Protein AF-U5W9H3-F1 (afdb_monomer_lite)

Secondary structure (DSSP, 8-state):
----HHHHHHHHHS-THHHHHHHHHHHHHHHHHHHHHTTTSSEETTTEE--HHHHHHHHHHHHHHHHHHHH-HHHHHHHHHHHHHHHHHHHHHHHTT-TTT-SSHHHHHHHHHHHHHHHHHHH-

Foldseek 3Di:
DPDDPVVVVVVVVPLCLLVLLQVLLVVLLVQLVQLCVCPPVQDDVVQAGRDNVVSVVSNVLSVQSNVLSVVHRLSSLVSLQVQLVVLCVLLVCVVVVPPPSGPDPSSSVCSNVSSVSSNVSSVD

Radius of gyration: 16.81 Å; chains: 1; bounding box: 54×21×48 Å

Organism: NCBI:txid1246995

Structure (mmCIF, N/CA/C/O backbone):
data_AF-U5W9H3-F1
#
_entry.id   AF-U5W9H3-F1
#
loop_
_atom_site.group_PDB
_atom_site.id
_atom_site.type_symbol
_atom_site.label_atom_id
_atom_site.label_alt_id
_atom_site.label_comp_id
_atom_site.label_asym_id
_atom_site.label_entity_id
_atom_site.label_seq_id
_atom_site.pdbx_PDB_ins_code
_atom_site.Cartn_x
_atom_site.Cartn_y
_atom_site.Cartn_z
_atom_site.occupancy
_atom_site.B_iso_or_equiv
_atom_site.auth_seq_id
_atom_site.auth_comp_id
_atom_site.auth_asym_id
_atom_site.auth_atom_id
_atom_site.pdbx_PDB_model_num
ATOM 1 N N . MET A 1 1 ? -35.531 2.834 29.908 1.00 50.66 1 MET A N 1
ATOM 2 C CA . MET A 1 1 ? -34.754 2.846 28.649 1.00 50.66 1 MET A CA 1
ATOM 3 C C . MET A 1 1 ? -33.467 2.055 28.877 1.00 50.66 1 MET A C 1
ATOM 5 O O . MET A 1 1 ? -32.429 2.624 29.171 1.00 50.66 1 MET A O 1
ATOM 9 N N . VAL A 1 2 ? -33.581 0.723 28.868 1.00 54.56 2 VAL A N 1
ATOM 10 C CA . VAL A 1 2 ? -32.471 -0.226 29.066 1.00 54.56 2 VAL A CA 1
ATOM 11 C C . VAL A 1 2 ? -32.233 -0.893 27.722 1.00 54.56 2 VAL A C 1
ATOM 13 O O . VAL A 1 2 ? -32.663 -2.008 27.453 1.00 54.56 2 VAL A O 1
ATOM 16 N N . THR A 1 3 ? -31.617 -0.143 26.829 1.00 53.78 3 THR A N 1
ATOM 17 C CA . THR A 1 3 ? -31.083 -0.665 25.582 1.00 53.78 3 THR A CA 1
ATOM 18 C C . THR A 1 3 ? -29.604 -0.332 25.585 1.00 53.78 3 THR A C 1
ATOM 20 O O . THR A 1 3 ? -29.220 0.788 25.911 1.00 53.78 3 THR A O 1
ATOM 23 N N . ASP A 1 4 ? -28.798 -1.299 25.153 1.00 56.84 4 ASP A N 1
ATOM 24 C CA . ASP A 1 4 ? -27.590 -1.026 24.368 1.00 56.84 4 ASP A CA 1
ATOM 25 C C . ASP A 1 4 ? -26.198 -1.124 25.024 1.00 56.84 4 ASP A C 1
ATOM 27 O O . ASP A 1 4 ? -25.221 -0.623 24.473 1.00 56.84 4 ASP A O 1
ATOM 31 N N . THR A 1 5 ? -26.022 -1.849 26.133 1.00 55.31 5 THR A N 1
ATOM 32 C CA . THR A 1 5 ? -24.663 -2.248 26.577 1.00 55.31 5 THR A CA 1
ATOM 33 C C . THR A 1 5 ? -24.166 -3.523 25.895 1.00 55.31 5 THR A C 1
ATOM 35 O O . THR A 1 5 ? -23.009 -3.583 25.483 1.00 55.31 5 THR A O 1
ATOM 38 N N . ARG A 1 6 ? -25.029 -4.530 25.685 1.00 54.09 6 ARG A N 1
ATOM 39 C CA . ARG A 1 6 ? -24.631 -5.777 24.995 1.00 54.09 6 ARG A CA 1
ATOM 40 C C . ARG A 1 6 ? -24.308 -5.570 23.512 1.00 54.09 6 ARG A C 1
ATOM 42 O O . ARG A 1 6 ? -23.396 -6.213 23.005 1.00 54.09 6 ARG A O 1
ATOM 49 N N . ARG A 1 7 ? -24.999 -4.655 22.825 1.00 53.25 7 ARG A N 1
ATOM 50 C CA . ARG A 1 7 ? -24.776 -4.384 21.394 1.00 53.25 7 ARG A CA 1
ATOM 51 C C . ARG A 1 7 ? -23.404 -3.757 21.131 1.00 53.25 7 ARG A C 1
ATOM 53 O O . ARG A 1 7 ? -22.699 -4.204 20.234 1.00 53.25 7 ARG A O 1
ATOM 60 N N . ARG A 1 8 ? -22.968 -2.831 21.995 1.00 52.44 8 ARG A N 1
ATOM 61 C CA . ARG A 1 8 ? -21.638 -2.199 21.914 1.00 52.44 8 ARG A CA 1
ATOM 62 C C . ARG A 1 8 ? -20.483 -3.183 22.089 1.00 52.44 8 ARG A C 1
ATOM 64 O O . ARG A 1 8 ? -19.444 -3.012 21.461 1.00 52.44 8 ARG A O 1
ATOM 71 N N . VAL A 1 9 ? -20.641 -4.219 22.915 1.00 54.72 9 VAL A N 1
ATOM 72 C CA . VAL A 1 9 ? -19.603 -5.254 23.094 1.00 54.72 9 VAL A CA 1
ATOM 73 C C . VAL A 1 9 ? -19.491 -6.143 21.849 1.00 54.72 9 VAL A C 1
ATOM 75 O O . VAL A 1 9 ? -18.382 -6.499 21.450 1.00 54.72 9 VAL A O 1
ATOM 78 N N . VAL A 1 10 ? -20.617 -6.441 21.190 1.00 53.69 10 VAL A N 1
ATOM 79 C CA . VAL A 1 10 ? -20.657 -7.22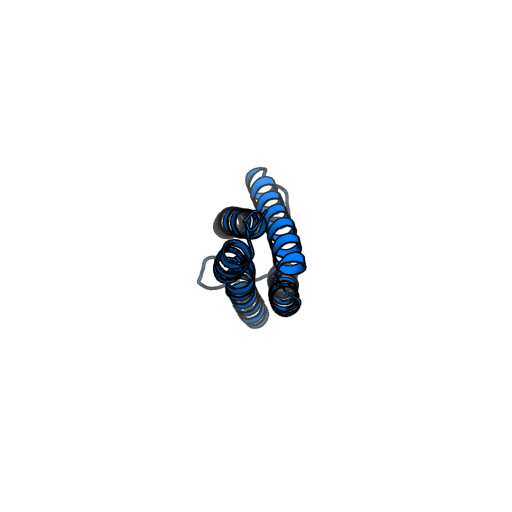3 19.939 1.00 53.69 10 VAL A CA 1
ATOM 80 C C . VAL A 1 10 ? -20.116 -6.422 18.745 1.00 53.69 10 VAL A C 1
ATOM 82 O O . VAL A 1 10 ? -19.421 -6.971 17.895 1.00 53.69 10 VAL A O 1
ATOM 85 N N . GLU A 1 11 ? -20.371 -5.114 18.685 1.00 52.56 11 GLU A N 1
ATOM 86 C CA . GLU A 1 11 ? -19.793 -4.237 17.654 1.00 52.56 11 GLU A CA 1
ATOM 87 C C . GLU A 1 11 ? -18.282 -4.042 17.851 1.00 52.56 11 GLU A C 1
ATOM 89 O O . GLU A 1 11 ? -17.524 -4.090 16.885 1.00 52.56 11 GLU A O 1
ATOM 94 N N . ARG A 1 12 ? -17.812 -3.938 19.102 1.00 52.66 12 ARG A N 1
ATOM 95 C CA . ARG A 1 12 ? -16.378 -3.831 19.424 1.00 52.66 12 ARG A CA 1
ATOM 96 C C . ARG A 1 12 ? -15.587 -5.108 19.122 1.00 52.66 12 ARG A C 1
ATOM 98 O O . ARG A 1 12 ? -14.389 -5.028 18.883 1.00 52.66 12 ARG A O 1
ATOM 105 N N . THR A 1 13 ? -16.238 -6.272 19.118 1.00 51.94 13 THR A N 1
ATOM 106 C CA . THR A 1 13 ? -15.612 -7.562 18.767 1.00 51.94 13 THR A CA 1
ATOM 107 C C . THR A 1 13 ? -15.589 -7.839 17.262 1.00 51.94 13 THR A C 1
ATOM 109 O O . THR A 1 13 ? -14.878 -8.741 16.830 1.00 51.94 13 THR A O 1
ATOM 112 N N . ARG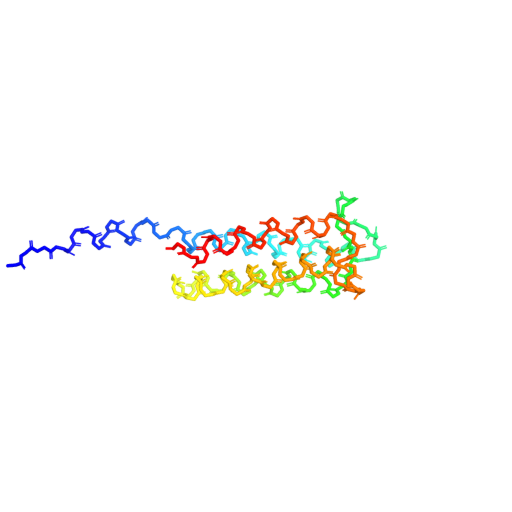 A 1 14 ? -16.312 -7.059 16.446 1.00 56.97 14 ARG A N 1
ATOM 113 C CA . ARG A 1 14 ? -16.357 -7.204 14.979 1.00 56.97 14 ARG A CA 1
ATOM 114 C C . ARG A 1 14 ? -15.569 -6.148 14.208 1.00 56.97 14 ARG A C 1
ATOM 116 O O . ARG A 1 14 ? -15.589 -6.179 12.978 1.00 56.97 14 ARG A O 1
ATOM 123 N N . ASP A 1 15 ? -14.872 -5.243 14.891 1.00 71.81 15 ASP A N 1
ATOM 124 C CA . ASP A 1 15 ? -14.027 -4.249 14.227 1.00 71.81 15 ASP A CA 1
ATOM 125 C C . ASP A 1 15 ? -12.738 -4.906 13.704 1.00 71.81 15 ASP A C 1
ATOM 127 O O . ASP A 1 15 ? -11.683 -4.899 14.338 1.00 71.81 15 ASP A O 1
ATOM 131 N N . LEU A 1 16 ? -12.852 -5.541 12.535 1.00 79.00 16 LEU A N 1
ATOM 132 C CA . LEU A 1 16 ? -11.753 -6.214 11.840 1.00 79.00 16 LEU A CA 1
ATOM 133 C C . LEU A 1 16 ? -10.745 -5.226 11.240 1.00 79.00 16 LEU A C 1
ATOM 135 O O . LEU A 1 16 ? -9.715 -5.654 10.722 1.00 79.00 16 LEU A O 1
ATOM 139 N N . THR A 1 17 ? -11.006 -3.920 11.315 1.00 82.62 17 THR A N 1
ATOM 140 C CA . THR A 1 17 ? -10.191 -2.901 10.654 1.00 82.62 17 THR A CA 1
ATOM 141 C C . THR A 1 17 ? -8.786 -2.815 11.240 1.00 82.62 17 THR A C 1
ATOM 143 O O . THR A 1 17 ? -7.825 -2.698 10.486 1.00 82.62 17 THR A O 1
ATOM 146 N N . GLY A 1 18 ? -8.633 -2.973 12.559 1.00 84.25 18 GLY A N 1
ATOM 147 C CA . GLY A 1 18 ? -7.315 -3.051 13.202 1.00 84.25 18 GLY A CA 1
ATOM 148 C C . GLY A 1 18 ? -6.488 -4.250 12.708 1.00 84.25 18 GLY A C 1
ATOM 149 O O . GLY A 1 18 ? -5.422 -4.044 12.127 1.00 84.25 18 GLY A O 1
ATOM 150 N N . PRO A 1 19 ? -6.978 -5.496 12.868 1.00 88.94 19 PRO A N 1
ATOM 151 C CA . PRO A 1 19 ? -6.287 -6.690 12.376 1.00 88.94 19 PRO A CA 1
ATOM 152 C C . PRO A 1 19 ? -6.011 -6.681 10.866 1.00 88.94 19 PRO A C 1
ATOM 154 O O . PRO A 1 19 ? -4.930 -7.080 10.439 1.00 88.94 19 PRO A O 1
ATOM 157 N N . ALA A 1 20 ? -6.954 -6.202 10.048 1.00 88.56 20 ALA A N 1
ATOM 158 C CA . ALA A 1 20 ? -6.779 -6.121 8.600 1.00 88.56 20 ALA A CA 1
ATOM 159 C C . ALA A 1 20 ? -5.727 -5.073 8.205 1.00 88.56 20 ALA A C 1
ATOM 161 O O . ALA A 1 20 ? -4.860 -5.362 7.381 1.00 88.56 20 ALA A O 1
ATOM 162 N N . ALA A 1 21 ? -5.758 -3.883 8.818 1.00 88.06 21 ALA A N 1
ATOM 163 C CA . ALA A 1 21 ? -4.738 -2.857 8.607 1.00 88.06 21 ALA A CA 1
ATOM 164 C C . ALA A 1 21 ? -3.352 -3.347 9.046 1.00 88.06 21 ALA A C 1
ATOM 166 O O . ALA A 1 21 ? -2.374 -3.096 8.347 1.00 88.06 21 ALA A O 1
ATOM 167 N N . LEU A 1 22 ? -3.272 -4.101 10.148 1.00 91.44 22 LEU A N 1
ATOM 168 C CA . LEU A 1 22 ? -2.029 -4.724 10.597 1.00 91.44 22 LEU A CA 1
ATOM 169 C C . LEU A 1 22 ? -1.504 -5.724 9.562 1.00 91.44 22 LEU A C 1
ATOM 171 O O . LEU A 1 22 ? -0.353 -5.619 9.152 1.00 91.44 22 LEU A O 1
ATOM 175 N N . GLY A 1 23 ? -2.340 -6.664 9.113 1.00 92.44 23 GLY A N 1
ATOM 176 C CA . GLY A 1 23 ? -1.941 -7.686 8.142 1.00 92.44 23 GLY A CA 1
ATOM 177 C C . GLY A 1 23 ? -1.476 -7.090 6.812 1.00 92.44 23 GLY A C 1
ATOM 178 O O . GLY A 1 23 ? -0.409 -7.446 6.312 1.00 92.44 23 GLY A O 1
ATOM 179 N N . LEU A 1 24 ? -2.231 -6.128 6.271 1.00 91.88 24 LEU A N 1
ATOM 180 C CA . LEU A 1 24 ? -1.862 -5.419 5.042 1.00 91.88 24 LEU A CA 1
ATOM 181 C C . LEU A 1 24 ? -0.610 -4.552 5.234 1.00 91.88 24 LEU A C 1
ATOM 183 O O . LEU A 1 24 ? 0.250 -4.512 4.356 1.00 91.88 24 LEU A O 1
ATOM 187 N N . GLY A 1 25 ? -0.475 -3.898 6.390 1.00 92.50 25 GLY A N 1
ATOM 188 C CA . GLY A 1 25 ? 0.706 -3.116 6.742 1.00 92.50 25 GLY A CA 1
ATOM 189 C C . GLY A 1 25 ? 1.968 -3.973 6.808 1.00 92.50 25 GLY A C 1
ATOM 190 O O . GLY A 1 25 ? 2.971 -3.633 6.186 1.00 92.50 25 GLY A O 1
ATOM 191 N N . VAL A 1 26 ? 1.908 -5.122 7.487 1.00 94.81 26 VAL A N 1
ATOM 192 C CA . VAL A 1 26 ? 3.019 -6.085 7.553 1.00 94.81 26 VAL A CA 1
ATOM 193 C C . VAL A 1 26 ? 3.387 -6.590 6.159 1.00 94.81 26 VAL A C 1
ATOM 195 O O . VAL A 1 26 ? 4.570 -6.622 5.826 1.00 94.81 26 VAL A O 1
ATOM 198 N N . ALA A 1 27 ? 2.404 -6.928 5.320 1.00 93.12 27 ALA A N 1
ATOM 199 C CA . ALA A 1 27 ? 2.666 -7.352 3.947 1.00 93.12 27 ALA A CA 1
ATOM 200 C C . ALA A 1 27 ? 3.427 -6.276 3.149 1.00 93.12 27 ALA A C 1
ATOM 202 O O . ALA A 1 27 ? 4.418 -6.594 2.493 1.00 93.12 27 ALA A O 1
ATOM 203 N N . LEU A 1 28 ? 3.029 -5.002 3.258 1.00 92.12 28 LEU A N 1
ATOM 204 C CA . LEU A 1 28 ? 3.735 -3.890 2.610 1.00 92.12 28 LEU A CA 1
ATOM 205 C C . LEU A 1 28 ? 5.147 -3.675 3.157 1.00 92.12 28 LEU A C 1
ATOM 207 O O . LEU A 1 28 ? 6.060 -3.416 2.377 1.00 92.12 28 LEU A O 1
ATOM 211 N N . VAL A 1 29 ? 5.355 -3.824 4.469 1.00 93.88 29 VAL A N 1
ATOM 212 C CA . VAL A 1 29 ? 6.701 -3.774 5.061 1.00 93.88 29 VAL A CA 1
ATOM 213 C C . VAL A 1 29 ? 7.580 -4.880 4.483 1.00 93.88 29 VAL A C 1
ATOM 215 O O . VAL A 1 29 ? 8.704 -4.605 4.071 1.00 93.88 29 VAL A O 1
ATOM 218 N N . ILE A 1 30 ? 7.072 -6.113 4.401 1.00 92.62 30 ILE A N 1
ATOM 219 C CA . ILE A 1 30 ? 7.814 -7.250 3.840 1.00 92.62 30 ILE A CA 1
ATOM 220 C C . ILE A 1 30 ? 8.160 -6.994 2.371 1.00 92.62 30 ILE A C 1
ATOM 222 O O . ILE A 1 30 ? 9.317 -7.156 1.988 1.00 92.62 30 ILE A O 1
ATOM 226 N N . VAL A 1 31 ? 7.192 -6.554 1.560 1.00 89.19 31 VAL A N 1
ATOM 227 C CA . VAL A 1 31 ? 7.415 -6.227 0.142 1.00 89.19 31 VAL A CA 1
ATOM 228 C C . VAL A 1 31 ? 8.429 -5.092 -0.004 1.00 89.19 31 VAL A C 1
ATOM 230 O O . VAL A 1 31 ? 9.359 -5.210 -0.798 1.00 89.19 31 VAL A O 1
ATOM 233 N N . GLY A 1 32 ? 8.307 -4.027 0.792 1.00 88.12 32 GLY A N 1
ATOM 234 C CA . GLY A 1 32 ? 9.236 -2.898 0.787 1.00 88.12 32 GLY A CA 1
ATOM 235 C C . GLY A 1 32 ? 10.660 -3.305 1.168 1.00 88.12 32 GLY A C 1
ATOM 236 O O . GLY A 1 32 ? 11.605 -2.938 0.474 1.00 88.12 32 GLY A O 1
ATOM 237 N N . LEU A 1 33 ? 10.833 -4.115 2.217 1.00 90.88 33 LEU A N 1
ATOM 238 C CA . LEU A 1 33 ? 12.144 -4.633 2.625 1.00 90.88 33 LEU A CA 1
ATOM 239 C C . LEU A 1 33 ? 12.741 -5.567 1.570 1.00 90.88 33 LEU A C 1
ATOM 241 O O . LEU A 1 33 ? 13.890 -5.381 1.172 1.00 90.88 33 LEU A O 1
ATOM 245 N N . ALA A 1 34 ? 11.964 -6.538 1.083 1.00 86.88 34 ALA A N 1
ATOM 246 C CA . ALA A 1 34 ? 12.405 -7.467 0.047 1.00 86.88 34 ALA A CA 1
ATOM 247 C C . ALA A 1 34 ? 12.802 -6.721 -1.233 1.00 86.88 34 ALA A C 1
ATOM 249 O O . ALA A 1 34 ? 13.841 -7.007 -1.825 1.00 86.88 34 ALA A O 1
ATOM 250 N N . GLY A 1 35 ? 12.016 -5.711 -1.612 1.00 83.94 35 GLY A N 1
ATOM 251 C CA . GLY A 1 35 ? 12.333 -4.804 -2.700 1.00 83.94 35 GLY A CA 1
ATOM 252 C C . GLY A 1 35 ? 13.638 -4.048 -2.454 1.00 83.94 35 GLY A C 1
ATOM 253 O O . GLY A 1 35 ? 14.527 -4.080 -3.295 1.00 83.94 35 GLY A O 1
ATOM 254 N N . CYS A 1 36 ? 13.824 -3.420 -1.292 1.00 84.75 36 CYS A N 1
ATOM 255 C CA . CYS A 1 36 ? 15.065 -2.698 -0.984 1.00 84.75 36 CYS A CA 1
ATOM 256 C C . CYS A 1 36 ? 16.310 -3.596 -1.057 1.00 84.75 36 CYS A C 1
ATOM 258 O O . CYS A 1 36 ? 17.334 -3.179 -1.593 1.00 84.75 36 CYS A O 1
ATOM 260 N N . LEU A 1 37 ? 16.210 -4.841 -0.585 1.00 84.38 37 LEU A N 1
ATOM 261 C CA . LEU A 1 37 ? 17.290 -5.831 -0.660 1.00 84.38 37 LEU A CA 1
ATOM 262 C C . LEU A 1 37 ? 17.553 -6.336 -2.088 1.00 84.38 37 LEU A C 1
ATOM 264 O O . LEU A 1 37 ? 18.645 -6.820 -2.380 1.00 84.38 37 LEU A O 1
ATOM 268 N N . ALA A 1 38 ? 16.568 -6.228 -2.979 1.00 82.38 38 ALA A N 1
ATOM 269 C CA . ALA A 1 38 ? 16.663 -6.645 -4.373 1.00 82.38 38 ALA A CA 1
ATOM 270 C C . ALA A 1 38 ? 16.978 -5.486 -5.341 1.00 82.38 38 ALA A C 1
ATOM 272 O O . ALA A 1 38 ? 16.962 -5.694 -6.557 1.00 82.38 38 ALA A O 1
ATOM 273 N N . VAL A 1 39 ? 17.247 -4.268 -4.847 1.00 77.38 39 VAL A N 1
ATOM 274 C CA . VAL A 1 39 ? 17.581 -3.111 -5.699 1.00 77.38 39 VAL A CA 1
ATOM 275 C C . VAL A 1 39 ? 18.772 -3.457 -6.597 1.00 77.38 39 VAL A C 1
ATOM 277 O O . VAL A 1 39 ? 19.774 -4.007 -6.150 1.00 77.38 39 VAL A O 1
ATOM 280 N N . GLY A 1 40 ? 18.639 -3.169 -7.894 1.00 67.75 40 GLY A N 1
ATOM 281 C CA . GLY A 1 40 ? 19.630 -3.534 -8.913 1.00 67.75 40 GLY A CA 1
ATOM 282 C C . GLY A 1 40 ? 19.411 -4.906 -9.564 1.00 67.75 40 GLY A C 1
ATOM 283 O O . GLY A 1 40 ? 20.051 -5.195 -10.569 1.00 67.75 40 GLY A O 1
ATOM 284 N N . ARG A 1 41 ? 18.469 -5.730 -9.074 1.00 74.00 41 ARG A N 1
ATOM 285 C CA . ARG A 1 41 ? 18.077 -7.009 -9.711 1.00 74.00 41 ARG A CA 1
ATOM 286 C C . ARG A 1 41 ? 16.946 -6.884 -10.739 1.00 74.00 41 ARG A C 1
ATOM 288 O O . ARG A 1 41 ? 16.485 -7.883 -11.281 1.00 74.00 41 ARG A O 1
ATOM 295 N N . GLY A 1 42 ? 16.495 -5.662 -11.022 1.00 67.25 42 GLY A N 1
ATOM 296 C CA . GLY A 1 42 ? 15.473 -5.362 -12.028 1.00 67.25 42 GLY A CA 1
ATOM 297 C C . GLY A 1 42 ? 14.037 -5.542 -11.525 1.00 67.25 42 GLY A C 1
ATOM 298 O O . GLY A 1 42 ? 13.298 -4.561 -11.458 1.00 67.25 42 GLY A O 1
ATOM 299 N N . SER A 1 43 ? 13.640 -6.760 -11.137 1.00 73.56 43 SER A N 1
ATOM 300 C CA . SER A 1 43 ? 12.264 -7.069 -10.700 1.00 73.56 43 SER A CA 1
ATOM 301 C C . SER A 1 43 ? 12.202 -7.986 -9.465 1.00 73.56 43 SER A C 1
ATOM 303 O O . SER A 1 43 ? 12.996 -8.913 -9.312 1.00 73.56 43 SER A O 1
ATOM 305 N N . LEU A 1 44 ? 11.248 -7.725 -8.565 1.00 69.19 44 LEU A N 1
ATOM 306 C CA . LEU A 1 44 ? 10.911 -8.559 -7.417 1.00 69.19 44 LEU A CA 1
ATOM 307 C C . LEU A 1 44 ? 9.853 -9.557 -7.890 1.00 69.19 44 LEU A C 1
ATOM 309 O O . LEU A 1 44 ? 8.836 -9.163 -8.465 1.00 69.19 44 LEU A O 1
ATOM 313 N N . LEU A 1 45 ? 10.110 -10.850 -7.679 1.00 67.38 45 LEU A N 1
ATOM 314 C CA . LEU A 1 45 ? 9.263 -11.954 -8.162 1.00 67.38 45 LEU A CA 1
ATOM 315 C C . LEU A 1 45 ? 9.064 -11.982 -9.691 1.00 67.38 45 LEU A C 1
ATOM 317 O O . LEU A 1 45 ? 8.124 -12.607 -10.169 1.00 67.38 45 LEU A O 1
ATOM 321 N N . GLY A 1 46 ? 9.913 -11.298 -10.466 1.00 68.44 46 GLY A N 1
ATOM 322 C CA . GLY A 1 46 ? 9.737 -11.179 -11.918 1.00 68.44 46 GLY A CA 1
ATOM 323 C C . GLY A 1 46 ? 8.614 -10.226 -12.347 1.00 68.44 46 GLY A C 1
ATOM 324 O O . GLY A 1 46 ? 8.344 -10.121 -13.539 1.00 68.44 46 GLY A O 1
ATOM 325 N N . LEU A 1 47 ? 7.947 -9.556 -11.398 1.00 71.81 47 LEU A N 1
ATOM 326 C CA . LEU A 1 47 ? 6.709 -8.809 -11.641 1.00 71.81 47 LEU A CA 1
ATOM 327 C C . LEU A 1 47 ? 6.808 -7.346 -11.209 1.00 71.81 47 LEU A C 1
ATOM 329 O O . LEU A 1 47 ? 6.488 -6.464 -11.994 1.00 71.81 47 LEU A O 1
ATOM 333 N N . LEU A 1 48 ? 7.260 -7.070 -9.986 1.00 74.06 48 LEU A N 1
ATOM 334 C CA . LEU A 1 48 ? 7.264 -5.711 -9.433 1.00 74.06 48 LEU A CA 1
ATOM 335 C C . LEU A 1 48 ? 8.608 -5.045 -9.684 1.00 74.06 48 LEU A C 1
ATOM 337 O O . LEU A 1 48 ? 9.650 -5.643 -9.409 1.00 74.06 48 LEU A O 1
ATOM 341 N N . GLN A 1 49 ? 8.627 -3.819 -10.193 1.00 77.00 49 GLN A N 1
ATOM 342 C CA . GLN A 1 49 ? 9.906 -3.184 -10.486 1.00 77.00 49 GLN A CA 1
ATOM 343 C C . GLN A 1 49 ? 10.582 -2.667 -9.216 1.00 77.00 49 GLN A C 1
ATOM 345 O O . GLN A 1 49 ? 10.001 -1.968 -8.386 1.00 77.00 49 GLN A O 1
ATOM 350 N N . VAL A 1 50 ? 11.867 -2.988 -9.080 1.00 76.12 50 VAL A N 1
ATOM 351 C CA . VAL A 1 50 ? 12.600 -2.775 -7.831 1.00 76.12 50 VAL A CA 1
ATOM 352 C C . VAL A 1 50 ? 13.385 -1.480 -7.888 1.00 76.12 50 VAL A C 1
ATOM 354 O O . VAL A 1 50 ? 14.597 -1.473 -8.106 1.00 76.12 50 VAL A O 1
ATOM 357 N N . THR A 1 51 ? 12.692 -0.362 -7.696 1.00 81.62 51 THR A N 1
ATOM 358 C CA . THR A 1 51 ? 13.355 0.934 -7.522 1.00 81.62 51 THR A CA 1
ATOM 359 C C . THR A 1 51 ? 13.362 1.330 -6.053 1.00 81.62 51 THR A C 1
ATOM 361 O O . THR A 1 51 ? 12.399 1.088 -5.323 1.00 81.62 51 THR A O 1
ATOM 364 N N . LEU A 1 52 ? 14.457 1.947 -5.603 1.00 83.69 52 LEU A N 1
ATOM 365 C CA . LEU A 1 52 ? 14.580 2.393 -4.216 1.00 83.69 52 LEU A CA 1
ATOM 366 C C . LEU A 1 52 ? 13.414 3.312 -3.789 1.00 83.69 52 LEU A C 1
ATOM 368 O O . LEU A 1 52 ? 12.833 3.035 -2.740 1.00 83.69 52 LEU A O 1
ATOM 372 N N . PRO A 1 53 ? 12.992 4.325 -4.580 1.00 84.56 53 PRO A N 1
ATOM 373 C CA . PRO A 1 53 ? 11.862 5.177 -4.202 1.00 84.56 53 PRO A CA 1
ATOM 374 C C . PRO A 1 53 ? 10.549 4.399 -4.045 1.00 84.56 53 PRO A C 1
ATOM 376 O O . PRO A 1 53 ? 9.810 4.615 -3.088 1.00 84.56 53 PRO A O 1
ATOM 379 N N . HIS A 1 54 ? 10.279 3.452 -4.947 1.00 84.38 54 HIS A N 1
ATOM 380 C CA . HIS A 1 54 ? 9.059 2.647 -4.924 1.00 84.38 54 HIS A CA 1
ATOM 381 C C . HIS A 1 54 ? 9.011 1.710 -3.708 1.00 84.38 54 HIS A C 1
ATOM 383 O O . HIS A 1 54 ? 7.996 1.614 -3.020 1.00 84.38 54 HIS A O 1
ATOM 389 N N . ASN A 1 55 ? 10.129 1.063 -3.383 1.00 88.31 55 ASN A N 1
ATOM 390 C CA . ASN A 1 55 ? 10.203 0.168 -2.227 1.00 88.31 55 ASN A CA 1
ATOM 391 C C . ASN A 1 55 ? 10.168 0.926 -0.894 1.00 88.31 55 ASN A C 1
ATOM 393 O O . ASN A 1 55 ? 9.565 0.453 0.070 1.00 88.31 55 ASN A O 1
ATOM 397 N N . MET A 1 56 ? 10.763 2.122 -0.848 1.00 89.19 56 MET A N 1
ATOM 398 C CA . MET A 1 56 ? 10.651 3.032 0.294 1.00 89.19 56 MET A CA 1
ATOM 399 C C . MET A 1 56 ? 9.211 3.487 0.519 1.00 89.19 56 MET A C 1
ATOM 401 O O . MET A 1 56 ? 8.776 3.562 1.666 1.00 89.19 56 MET A O 1
ATOM 405 N N . PHE A 1 57 ? 8.447 3.725 -0.550 1.00 91.00 57 PHE A N 1
ATOM 406 C CA . PHE A 1 57 ? 7.027 4.044 -0.438 1.00 91.00 57 PHE A CA 1
ATOM 407 C C . PHE A 1 57 ? 6.237 2.904 0.221 1.00 91.00 57 PHE A C 1
ATOM 409 O O . PHE A 1 57 ? 5.524 3.145 1.197 1.00 91.00 57 PHE A O 1
ATOM 416 N N . HIS A 1 58 ? 6.419 1.656 -0.231 1.00 92.31 58 HIS A N 1
ATOM 417 C CA . HIS A 1 58 ? 5.780 0.491 0.402 1.00 92.31 58 HIS A CA 1
ATOM 418 C C . HIS A 1 58 ? 6.154 0.362 1.878 1.00 92.31 58 HIS A C 1
ATOM 420 O O . HIS A 1 58 ? 5.283 0.140 2.718 1.00 92.31 58 HIS A O 1
ATOM 426 N N . LEU A 1 59 ? 7.429 0.567 2.214 1.00 93.12 59 LEU A N 1
ATOM 427 C CA . LEU A 1 59 ? 7.905 0.501 3.592 1.00 93.12 59 LEU A CA 1
ATOM 428 C C . LEU A 1 59 ? 7.289 1.600 4.472 1.00 93.12 59 LEU A C 1
ATOM 430 O O . LEU A 1 59 ? 6.841 1.328 5.587 1.00 93.12 59 LEU A O 1
ATOM 434 N N . ALA A 1 60 ? 7.223 2.834 3.971 1.00 94.94 60 ALA A N 1
ATOM 435 C CA . ALA A 1 60 ? 6.644 3.963 4.693 1.00 94.94 60 ALA A CA 1
ATOM 436 C C . ALA A 1 60 ? 5.141 3.762 4.938 1.00 94.94 60 ALA A C 1
ATOM 438 O O . ALA A 1 60 ? 4.659 3.927 6.058 1.00 94.94 60 ALA A O 1
ATOM 439 N N . VAL A 1 61 ? 4.393 3.334 3.918 1.00 95.50 61 VAL A N 1
ATOM 440 C CA . VAL A 1 61 ? 2.954 3.080 4.065 1.00 95.50 61 VAL A CA 1
ATOM 441 C C . VAL A 1 61 ? 2.694 1.861 4.953 1.00 95.50 61 VAL A C 1
ATOM 443 O O . VAL A 1 61 ? 1.818 1.900 5.818 1.00 95.50 61 VAL A O 1
ATOM 446 N N . GLY A 1 62 ? 3.483 0.797 4.796 1.00 94.56 62 GLY A N 1
ATOM 447 C CA . GLY A 1 62 ? 3.397 -0.401 5.625 1.00 94.56 62 GLY A CA 1
ATOM 448 C C . GLY A 1 62 ? 3.635 -0.107 7.106 1.00 94.56 62 GLY A C 1
ATOM 449 O O . GLY A 1 62 ? 2.829 -0.492 7.954 1.00 94.56 62 GLY A O 1
ATOM 450 N N . THR A 1 63 ? 4.691 0.643 7.433 1.00 95.62 63 THR A N 1
ATOM 451 C CA . THR A 1 63 ? 4.993 1.035 8.822 1.00 95.62 63 THR A CA 1
ATOM 452 C C . THR A 1 63 ? 3.929 1.965 9.407 1.00 95.62 63 THR A C 1
ATOM 454 O O . THR A 1 63 ? 3.557 1.802 10.573 1.00 95.62 63 THR A O 1
ATOM 457 N N . ALA A 1 64 ? 3.374 2.883 8.608 1.00 95.62 64 ALA A N 1
ATOM 458 C CA . ALA A 1 64 ? 2.261 3.733 9.024 1.00 95.62 64 ALA A CA 1
ATOM 459 C C . ALA A 1 64 ? 1.002 2.913 9.355 1.00 95.62 64 ALA A C 1
ATOM 461 O O . ALA A 1 64 ? 0.364 3.162 10.378 1.00 95.62 64 ALA A O 1
ATOM 462 N N . LEU A 1 65 ? 0.665 1.907 8.541 1.00 94.00 65 LEU A N 1
ATOM 463 C CA . LEU A 1 65 ? -0.472 1.011 8.781 1.00 94.00 65 LEU A CA 1
ATOM 464 C C . LEU A 1 65 ? -0.291 0.159 10.037 1.00 94.00 65 LEU A C 1
ATOM 466 O O . LEU A 1 65 ? -1.210 0.081 10.852 1.00 94.00 65 LEU A O 1
ATOM 470 N N . VAL A 1 66 ? 0.893 -0.428 10.229 1.00 95.19 66 VAL A N 1
ATOM 471 C CA . VAL A 1 66 ? 1.215 -1.201 11.439 1.00 95.19 66 VAL A CA 1
ATOM 472 C C . VAL A 1 66 ? 1.096 -0.322 12.685 1.00 95.19 66 VAL A C 1
ATOM 474 O O . VAL A 1 66 ? 0.419 -0.692 13.643 1.00 95.19 66 VAL A O 1
ATOM 477 N N . SER A 1 67 ? 1.685 0.875 12.654 1.00 94.62 67 SER A N 1
ATOM 478 C CA . SER A 1 67 ? 1.629 1.820 13.775 1.00 94.62 67 SER A CA 1
ATOM 479 C C . SER A 1 67 ? 0.191 2.251 14.072 1.00 94.62 67 SER A C 1
ATOM 481 O O . SER A 1 67 ? -0.240 2.261 15.223 1.00 94.62 67 SER A O 1
ATOM 483 N N . ALA A 1 68 ? -0.589 2.549 13.032 1.00 92.25 68 ALA A N 1
ATOM 484 C CA . ALA A 1 68 ? -1.989 2.926 13.164 1.00 92.25 68 ALA A CA 1
ATOM 485 C C . ALA A 1 68 ? -2.851 1.791 13.738 1.00 92.25 68 ALA A C 1
ATOM 487 O O . ALA A 1 68 ? -3.722 2.054 14.566 1.00 92.25 68 ALA A O 1
ATOM 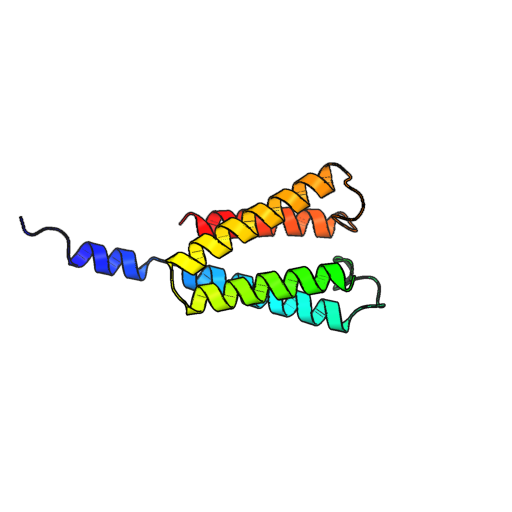488 N N . ALA A 1 69 ? -2.585 0.540 13.351 1.00 91.75 69 ALA A N 1
ATOM 489 C CA . ALA A 1 69 ? -3.258 -0.630 13.905 1.00 91.75 69 ALA A CA 1
ATOM 490 C C . ALA A 1 69 ? -2.974 -0.813 15.405 1.00 91.75 69 ALA A C 1
ATOM 492 O O . ALA A 1 69 ? -3.890 -1.142 16.158 1.00 91.75 69 ALA A O 1
ATOM 493 N N . ILE A 1 70 ? -1.741 -0.541 15.849 1.00 93.50 70 ILE A N 1
ATOM 494 C CA . ILE A 1 70 ? -1.351 -0.590 17.268 1.00 93.50 70 ILE A CA 1
ATOM 495 C C . ILE A 1 70 ? -2.030 0.531 18.072 1.00 93.50 70 ILE A C 1
ATOM 497 O O . ILE A 1 70 ? -2.491 0.300 19.187 1.00 93.50 70 ILE A O 1
ATOM 501 N N . LEU A 1 71 ? -2.137 1.737 17.503 1.00 92.19 71 LEU A N 1
ATOM 502 C CA . LEU A 1 71 ? -2.768 2.897 18.152 1.00 92.19 71 LEU A CA 1
ATOM 503 C C . LEU A 1 71 ? -4.297 2.775 18.280 1.00 92.19 71 LEU A C 1
ATOM 505 O O . LEU A 1 71 ? -4.917 3.509 19.053 1.00 92.19 71 LEU A O 1
ATOM 509 N N . GLY A 1 72 ? -4.915 1.856 17.537 1.00 87.88 72 GLY A N 1
ATOM 510 C CA . GLY A 1 72 ? -6.313 1.476 17.693 1.00 87.88 72 GLY A CA 1
ATOM 511 C C . GLY A 1 72 ? -7.194 1.748 16.468 1.00 87.88 72 GLY A C 1
ATOM 512 O O . GLY A 1 72 ? -6.722 2.147 15.404 1.00 87.88 72 GLY A O 1
ATOM 513 N N . PRO A 1 73 ? -8.519 1.545 16.590 1.00 88.19 73 PRO A N 1
ATOM 514 C CA . PRO A 1 73 ? -9.376 1.403 15.413 1.00 88.19 73 PRO A CA 1
ATOM 515 C C . PRO A 1 73 ? -9.555 2.67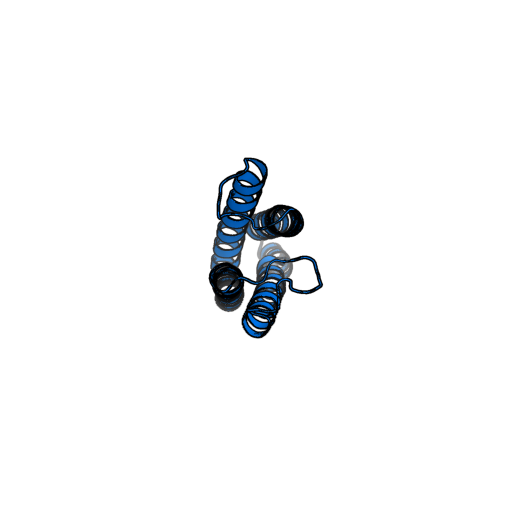6 14.582 1.00 88.19 73 PRO A C 1
ATOM 517 O O . PRO A 1 73 ? -9.595 2.618 13.357 1.00 88.19 73 PRO A O 1
ATOM 520 N N . ARG A 1 74 ? -9.647 3.844 15.232 1.00 90.06 74 ARG A N 1
ATOM 521 C CA . ARG A 1 74 ? -9.779 5.135 14.535 1.00 90.06 74 ARG A CA 1
ATOM 522 C C . ARG A 1 74 ? -8.555 5.459 13.668 1.00 90.06 74 ARG A C 1
ATOM 524 O O . ARG A 1 74 ? -8.753 5.666 12.473 1.00 90.06 74 ARG A O 1
ATOM 531 N N . PRO A 1 75 ? -7.318 5.495 14.207 1.00 90.56 75 PRO A N 1
ATOM 532 C CA . PRO A 1 75 ? -6.143 5.729 13.376 1.00 90.56 75 PRO A CA 1
ATOM 533 C C . PRO A 1 75 ? -5.974 4.637 12.315 1.00 90.56 75 PRO A C 1
ATOM 535 O O . PRO A 1 75 ? -5.678 4.977 11.175 1.00 90.56 75 PRO A O 1
ATOM 538 N N . ALA A 1 76 ? -6.258 3.363 12.620 1.00 91.25 76 ALA A N 1
ATOM 539 C CA . ALA A 1 76 ? -6.226 2.289 11.622 1.00 91.25 76 ALA A CA 1
ATOM 540 C C . ALA A 1 76 ? -7.159 2.560 10.427 1.00 91.25 76 ALA A C 1
ATOM 542 O O . ALA A 1 76 ? -6.731 2.453 9.280 1.00 91.25 76 ALA A O 1
ATOM 543 N N . ARG A 1 77 ? -8.408 2.977 10.684 1.00 92.00 77 ARG A N 1
ATOM 544 C CA . ARG A 1 77 ? -9.391 3.333 9.642 1.00 92.00 77 ARG A CA 1
ATOM 545 C C . ARG A 1 77 ? -8.926 4.498 8.778 1.00 92.00 77 ARG A C 1
ATOM 547 O O . ARG A 1 77 ? -8.997 4.421 7.551 1.00 92.00 77 ARG A O 1
ATOM 554 N N . VAL A 1 78 ? -8.452 5.571 9.415 1.00 94.19 78 VAL A N 1
ATOM 555 C CA . VAL A 1 78 ? -7.983 6.774 8.713 1.00 94.19 78 VAL A CA 1
ATOM 556 C C . VAL A 1 78 ? -6.778 6.434 7.847 1.00 94.19 78 VAL A C 1
ATOM 558 O O . VAL A 1 78 ? -6.808 6.688 6.648 1.00 94.19 78 VAL A O 1
ATOM 561 N N . THR A 1 79 ? -5.760 5.786 8.413 1.00 94.62 79 THR A N 1
ATOM 562 C CA . THR A 1 79 ? -4.551 5.415 7.674 1.00 94.62 79 THR A CA 1
ATOM 563 C C . THR A 1 79 ? -4.855 4.438 6.543 1.00 94.62 79 THR A C 1
ATOM 565 O O . THR A 1 79 ? -4.364 4.644 5.438 1.00 94.62 79 THR A O 1
ATOM 568 N N . ALA A 1 80 ? -5.703 3.427 6.764 1.00 93.44 80 ALA A N 1
ATOM 569 C CA . ALA A 1 80 ? -6.129 2.505 5.710 1.00 93.44 80 ALA A CA 1
ATOM 570 C C . ALA A 1 80 ? -6.883 3.223 4.587 1.00 93.44 80 ALA A C 1
ATOM 572 O O . ALA A 1 80 ? -6.590 3.001 3.417 1.00 93.44 80 ALA A O 1
ATOM 573 N N . THR A 1 81 ? -7.793 4.141 4.919 1.00 95.69 81 THR A N 1
ATOM 574 C CA . THR A 1 81 ? -8.519 4.913 3.902 1.00 95.69 81 THR A CA 1
ATOM 575 C C . THR A 1 81 ? -7.567 5.787 3.095 1.00 95.69 81 THR A C 1
ATOM 577 O O . THR A 1 81 ? -7.588 5.726 1.868 1.00 95.69 81 THR A O 1
ATOM 580 N N . THR A 1 82 ? -6.707 6.560 3.763 1.00 96.25 82 THR A N 1
ATOM 581 C CA . THR A 1 82 ? -5.751 7.460 3.108 1.00 96.25 82 THR A CA 1
ATOM 582 C C . THR A 1 82 ? -4.770 6.683 2.239 1.00 96.25 82 THR A C 1
ATOM 584 O O . THR A 1 82 ? -4.612 7.012 1.069 1.00 96.25 82 THR A O 1
ATOM 587 N N . ALA A 1 83 ? -4.166 5.614 2.766 1.00 94.75 83 ALA A N 1
ATOM 588 C CA . ALA A 1 83 ? -3.274 4.753 1.998 1.00 94.75 83 ALA A CA 1
ATOM 589 C C . ALA A 1 83 ? -3.997 4.136 0.793 1.00 94.75 83 ALA A C 1
ATOM 591 O O . ALA A 1 83 ? -3.465 4.160 -0.313 1.00 94.75 83 ALA A O 1
ATOM 592 N N . GLY A 1 84 ? -5.226 3.647 0.985 1.00 95.44 84 GLY A N 1
ATOM 593 C CA . GLY A 1 84 ? -6.034 3.079 -0.089 1.00 95.44 84 GLY A CA 1
ATOM 594 C C . GLY A 1 84 ? -6.315 4.073 -1.213 1.00 95.44 84 GLY A C 1
ATOM 595 O O . GLY A 1 84 ? -6.120 3.750 -2.383 1.00 95.44 84 GLY A O 1
ATOM 596 N N . LEU A 1 85 ? -6.678 5.312 -0.869 1.00 97.06 85 LEU A N 1
ATOM 597 C CA . LEU A 1 85 ? -6.875 6.384 -1.848 1.00 97.06 85 LEU A CA 1
ATOM 598 C C . LEU A 1 85 ? -5.577 6.750 -2.573 1.00 97.06 85 LEU A C 1
ATOM 600 O O . LEU A 1 85 ? -5.604 6.946 -3.785 1.00 97.06 85 LEU A O 1
ATOM 604 N N . THR A 1 86 ? -4.444 6.796 -1.868 1.00 95.25 86 THR A N 1
ATOM 605 C CA . THR A 1 86 ? -3.135 7.034 -2.492 1.00 95.25 86 THR A CA 1
ATOM 606 C C . THR A 1 86 ? -2.808 5.944 -3.508 1.00 95.25 86 THR A C 1
ATOM 608 O O . THR A 1 86 ? -2.470 6.253 -4.646 1.00 95.25 86 THR A O 1
ATOM 611 N N . PHE A 1 87 ? -2.964 4.671 -3.138 1.00 94.81 87 PHE A N 1
ATOM 612 C CA . PHE A 1 87 ? -2.738 3.543 -4.042 1.00 94.81 87 PHE A CA 1
ATOM 613 C C . PHE A 1 87 ? -3.681 3.571 -5.252 1.00 94.81 87 PHE A C 1
ATOM 615 O O . PHE A 1 87 ? -3.224 3.413 -6.381 1.00 94.81 87 PHE A O 1
ATOM 622 N N . LEU A 1 88 ? -4.970 3.860 -5.055 1.00 95.81 88 LEU A N 1
ATOM 623 C CA . LEU A 1 88 ? -5.911 4.040 -6.163 1.00 95.81 88 LEU A CA 1
ATOM 624 C C . LEU A 1 88 ? -5.488 5.182 -7.093 1.00 95.81 88 LEU A C 1
ATOM 626 O O . LEU A 1 88 ? -5.500 5.009 -8.309 1.00 95.81 88 LEU A O 1
ATOM 630 N N . GLY A 1 89 ? -5.080 6.323 -6.534 1.00 95.00 89 GLY A N 1
ATOM 631 C CA . GLY A 1 89 ? -4.593 7.468 -7.300 1.00 95.00 89 GLY A CA 1
ATOM 632 C C . GLY A 1 89 ? -3.362 7.125 -8.139 1.00 95.00 89 GLY A C 1
ATOM 633 O O . GLY A 1 89 ? -3.335 7.434 -9.328 1.00 95.00 89 GLY A O 1
ATOM 634 N N . LEU A 1 90 ? -2.386 6.422 -7.555 1.00 92.31 90 LEU A N 1
ATOM 635 C CA . LEU A 1 90 ? -1.203 5.942 -8.275 1.00 92.31 90 LEU A CA 1
ATOM 636 C C . LEU A 1 90 ? -1.577 4.936 -9.374 1.00 92.31 90 LEU A C 1
ATOM 638 O O . LEU A 1 90 ? -1.052 5.018 -10.480 1.00 92.31 90 LEU A O 1
ATOM 642 N N . GLY A 1 91 ? -2.514 4.021 -9.108 1.00 92.12 91 GLY A N 1
ATOM 643 C CA . GLY A 1 91 ? -3.005 3.064 -10.102 1.00 92.12 91 GLY A CA 1
ATOM 644 C C . GLY A 1 91 ? -3.708 3.742 -11.283 1.00 92.12 91 GLY A C 1
ATOM 645 O O . GLY A 1 91 ? -3.423 3.424 -12.435 1.00 92.12 91 GLY A O 1
ATOM 646 N N . VAL A 1 92 ? -4.579 4.721 -11.017 1.00 94.88 92 VAL A N 1
ATOM 647 C CA . VAL A 1 92 ? -5.266 5.509 -12.057 1.00 94.88 92 VAL A CA 1
ATOM 648 C C . VAL A 1 92 ? -4.277 6.352 -12.859 1.00 94.88 92 VAL A C 1
ATOM 650 O O . VAL A 1 92 ? -4.348 6.374 -14.085 1.00 94.88 92 VAL A O 1
ATOM 653 N N . ALA A 1 93 ?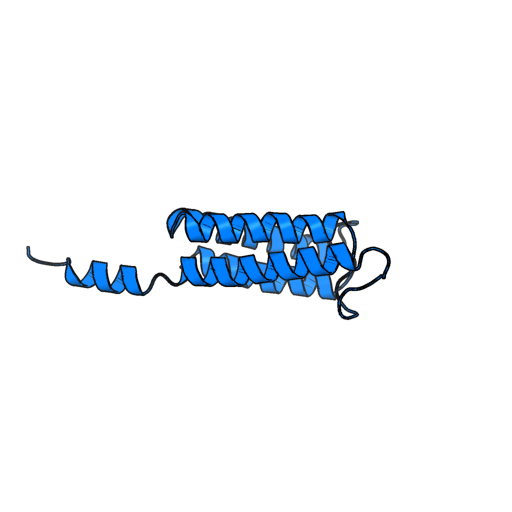 -3.330 7.014 -12.195 1.00 91.12 93 ALA A N 1
ATOM 654 C CA . ALA A 1 93 ? -2.284 7.773 -12.872 1.00 91.12 93 ALA A CA 1
ATOM 655 C C . ALA A 1 93 ? -1.395 6.861 -13.738 1.00 91.12 93 ALA A C 1
ATOM 657 O O . ALA A 1 93 ? -1.063 7.225 -14.865 1.00 91.12 93 ALA A O 1
ATOM 658 N N . GLY A 1 94 ? -1.085 5.651 -13.267 1.00 89.31 94 GLY A N 1
ATOM 659 C CA . GLY A 1 94 ? -0.394 4.629 -14.049 1.00 89.31 94 GLY A CA 1
ATOM 660 C C . GLY A 1 94 ? -1.167 4.197 -15.298 1.00 89.31 94 GLY A C 1
ATOM 661 O O . GLY A 1 94 ? -0.601 4.166 -16.388 1.00 89.31 94 GLY A O 1
ATOM 662 N N . LEU A 1 95 ? -2.479 3.953 -15.175 1.00 91.50 95 LEU A N 1
ATOM 663 C CA . LEU A 1 95 ? -3.357 3.673 -16.323 1.00 91.50 95 LEU A CA 1
ATOM 664 C C . LEU A 1 95 ? -3.412 4.834 -17.325 1.00 91.50 95 LEU A C 1
ATOM 666 O O . LEU A 1 95 ? -3.501 4.602 -18.527 1.00 91.50 95 LEU A O 1
ATOM 670 N N . ALA A 1 96 ? -3.343 6.074 -16.841 1.00 92.12 96 ALA A N 1
ATOM 671 C CA . ALA A 1 96 ? -3.295 7.270 -17.677 1.00 92.12 96 ALA A CA 1
ATOM 672 C C . ALA A 1 96 ? -1.918 7.508 -18.331 1.00 92.12 96 ALA A C 1
ATOM 674 O O . ALA A 1 96 ? -1.756 8.477 -19.071 1.00 92.12 96 ALA A O 1
ATOM 675 N N . GLY A 1 97 ? -0.924 6.652 -18.065 1.00 87.62 97 GLY A N 1
ATOM 676 C CA . GLY A 1 97 ? 0.424 6.775 -18.619 1.00 87.62 97 GLY A CA 1
ATOM 677 C C . GLY A 1 97 ? 1.271 7.860 -17.952 1.00 87.62 97 GLY A C 1
ATOM 678 O O . GLY A 1 97 ? 2.198 8.374 -18.577 1.00 87.62 97 GLY A O 1
ATOM 679 N N . ALA A 1 98 ? 0.969 8.232 -16.702 1.00 86.56 98 ALA A N 1
ATOM 680 C CA . ALA A 1 98 ? 1.745 9.227 -15.971 1.00 86.56 98 ALA A CA 1
ATOM 681 C C . ALA A 1 98 ? 3.198 8.742 -15.770 1.00 86.56 98 ALA A C 1
ATOM 683 O O . ALA A 1 98 ? 3.425 7.712 -15.118 1.00 86.56 98 ALA A O 1
ATOM 684 N N . PRO A 1 99 ? 4.201 9.465 -16.301 1.00 80.31 99 PRO A N 1
ATOM 685 C CA . PRO A 1 99 ? 5.589 9.034 -16.222 1.00 80.31 99 PRO A CA 1
ATOM 686 C C . PRO A 1 99 ? 6.071 9.016 -14.767 1.00 80.31 99 PRO A C 1
ATOM 688 O O . PRO A 1 99 ? 5.806 9.935 -13.995 1.00 80.31 99 PRO A O 1
ATOM 691 N N . GLY A 1 100 ? 6.794 7.958 -14.393 1.00 76.50 100 GLY A N 1
ATOM 692 C CA . GLY A 1 100 ? 7.391 7.815 -13.060 1.00 76.50 100 GLY A CA 1
ATOM 693 C C . GLY A 1 100 ? 6.442 7.348 -11.950 1.00 76.50 100 GLY A C 1
ATOM 694 O O . GLY A 1 100 ? 6.888 7.211 -10.815 1.00 76.50 100 GLY A O 1
ATOM 695 N N . VAL A 1 101 ? 5.166 7.076 -12.253 1.00 76.50 101 VAL A N 1
ATOM 696 C CA . VAL A 1 101 ? 4.177 6.630 -11.255 1.00 76.50 101 VAL A CA 1
ATOM 697 C C . VAL A 1 101 ? 4.155 5.110 -11.102 1.00 76.50 101 VAL A C 1
ATOM 699 O O . VAL A 1 101 ? 4.245 4.598 -9.989 1.00 76.50 101 VAL A O 1
ATOM 702 N N . THR A 1 102 ? 4.069 4.379 -12.214 1.00 72.75 102 THR A N 1
ATOM 703 C CA . THR A 1 102 ? 4.080 2.911 -12.224 1.00 72.75 102 THR A CA 1
ATOM 704 C C . THR A 1 102 ? 5.073 2.406 -13.254 1.00 72.75 102 THR A C 1
ATOM 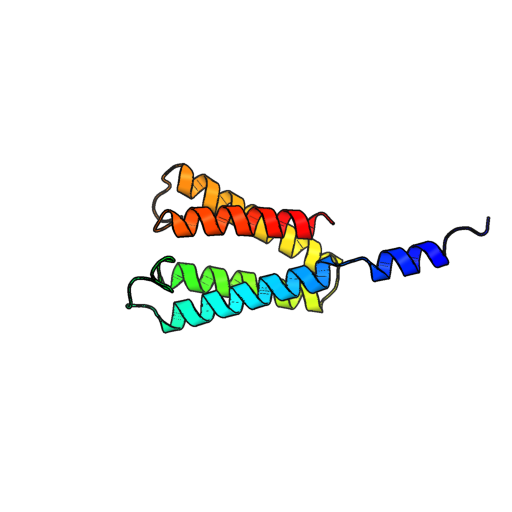706 O O . THR A 1 102 ? 4.915 2.702 -14.440 1.00 72.75 102 THR A O 1
ATOM 709 N N . PRO A 1 103 ? 6.083 1.645 -12.825 1.00 71.25 103 PRO A N 1
ATOM 710 C CA . PRO A 1 103 ? 7.105 1.154 -13.733 1.00 71.25 103 PRO A CA 1
ATOM 711 C C . PRO A 1 103 ? 6.595 0.108 -14.738 1.00 71.25 103 PRO A C 1
ATOM 713 O O . PRO A 1 103 ? 7.097 0.045 -15.859 1.00 71.25 103 PRO A O 1
ATOM 716 N N . ASN A 1 104 ? 5.579 -0.686 -14.374 1.00 84.56 104 ASN A N 1
ATOM 717 C CA . ASN A 1 104 ? 4.949 -1.647 -15.278 1.00 84.56 104 ASN A CA 1
ATOM 718 C C . ASN A 1 104 ? 3.466 -1.932 -14.941 1.00 84.56 104 ASN A C 1
ATOM 720 O O . ASN A 1 104 ? 2.902 -1.412 -13.977 1.00 84.56 104 ASN A O 1
ATOM 724 N N . GLY A 1 105 ? 2.821 -2.784 -15.748 1.00 85.25 105 GLY A N 1
ATOM 725 C CA . GLY A 1 105 ? 1.411 -3.155 -15.574 1.00 85.25 105 GLY A CA 1
ATOM 726 C C . GLY A 1 105 ? 1.105 -3.970 -14.311 1.00 85.25 105 GLY A C 1
ATOM 727 O O . GLY A 1 105 ? -0.002 -3.869 -13.781 1.00 85.25 105 GLY A O 1
ATOM 728 N N . ALA A 1 106 ? 2.065 -4.740 -13.792 1.00 87.31 106 ALA A N 1
ATOM 729 C CA . ALA A 1 106 ? 1.894 -5.459 -12.531 1.00 87.31 106 ALA A CA 1
ATOM 730 C C . ALA A 1 106 ? 1.866 -4.488 -11.341 1.00 87.31 106 ALA A C 1
ATOM 732 O O . ALA A 1 106 ? 1.050 -4.666 -10.438 1.00 87.31 106 ALA A O 1
ATOM 733 N N . ASP A 1 107 ? 2.670 -3.421 -11.377 1.00 86.25 107 ASP A N 1
ATOM 734 C CA . ASP A 1 107 ? 2.635 -2.354 -10.373 1.00 86.25 107 ASP A CA 1
ATOM 735 C C . ASP A 1 107 ? 1.283 -1.616 -10.393 1.00 86.25 107 ASP A C 1
ATOM 737 O O . ASP A 1 107 ? 0.698 -1.370 -9.338 1.00 86.25 107 ASP A O 1
ATOM 741 N N . ILE A 1 108 ? 0.730 -1.340 -11.585 1.00 90.06 108 ILE A N 1
ATOM 742 C CA . ILE A 1 108 ? -0.622 -0.765 -11.737 1.00 90.06 108 ILE A CA 1
ATOM 743 C C . ILE A 1 108 ? -1.672 -1.681 -11.099 1.00 90.06 108 ILE A C 1
ATOM 745 O O . ILE A 1 108 ? -2.490 -1.230 -10.294 1.00 90.06 108 ILE A O 1
ATOM 749 N N . ALA A 1 109 ? -1.658 -2.970 -11.447 1.00 91.50 109 ALA A N 1
ATOM 750 C CA . ALA A 1 109 ? -2.613 -3.938 -10.918 1.00 91.50 109 ALA A CA 1
ATOM 751 C C . ALA A 1 109 ? -2.502 -4.060 -9.392 1.00 91.50 109 ALA A C 1
ATOM 753 O O . ALA A 1 109 ? -3.522 -4.077 -8.698 1.00 91.50 109 ALA A O 1
ATOM 754 N N . PHE A 1 110 ? -1.273 -4.079 -8.869 1.00 90.69 110 PHE A N 1
ATOM 755 C CA . PHE A 1 110 ? -1.011 -4.079 -7.436 1.00 90.69 110 PHE A CA 1
ATOM 756 C C . PHE A 1 110 ? -1.609 -2.836 -6.770 1.00 90.69 110 PHE A C 1
ATOM 758 O O . PHE A 1 110 ? -2.365 -2.967 -5.812 1.00 90.69 110 PHE A O 1
ATOM 765 N N . TYR A 1 111 ? -1.356 -1.641 -7.306 1.00 92.88 111 TYR A N 1
ATOM 766 C CA . TYR A 1 111 ? -1.892 -0.389 -6.773 1.00 92.88 111 TYR A CA 1
ATOM 767 C C . TYR A 1 111 ? -3.419 -0.347 -6.748 1.00 92.88 111 TYR A C 1
ATOM 769 O O . TYR A 1 111 ? -4.009 0.040 -5.740 1.00 92.88 111 TYR A O 1
ATOM 777 N N . LEU A 1 112 ? -4.079 -0.801 -7.811 1.00 94.25 112 LEU A N 1
ATOM 778 C CA . LEU A 1 112 ? -5.538 -0.837 -7.857 1.00 94.25 112 LEU A CA 1
ATOM 779 C C . LEU A 1 112 ? -6.112 -1.849 -6.859 1.00 94.25 112 LEU A C 1
ATOM 781 O O . LEU A 1 112 ? -7.020 -1.515 -6.098 1.00 94.25 112 LEU A O 1
ATOM 785 N N . ALA A 1 113 ? -5.568 -3.068 -6.821 1.00 94.19 113 ALA A N 1
ATOM 786 C CA . ALA A 1 113 ? -6.045 -4.118 -5.925 1.00 94.19 113 ALA A CA 1
ATOM 787 C C . ALA A 1 113 ? -5.832 -3.747 -4.450 1.00 94.19 113 ALA A C 1
ATOM 789 O O . ALA A 1 113 ? -6.759 -3.830 -3.641 1.00 94.19 113 ALA A O 1
ATOM 790 N N . PHE A 1 114 ? -4.625 -3.291 -4.106 1.00 93.12 114 PHE A N 1
ATOM 791 C CA . PHE A 1 114 ? -4.280 -2.905 -2.741 1.00 93.12 114 PHE A CA 1
ATOM 792 C C . PHE A 1 114 ? -5.021 -1.636 -2.316 1.00 93.12 114 PHE A C 1
ATOM 794 O O . PHE A 1 114 ? -5.511 -1.555 -1.190 1.00 93.12 114 PHE A O 1
ATOM 801 N N . GLY A 1 115 ? -5.179 -0.679 -3.234 1.00 93.38 115 GLY A N 1
ATOM 802 C CA . GLY A 1 115 ? -5.956 0.534 -3.020 1.00 93.38 115 GLY A CA 1
ATOM 803 C C . GLY A 1 115 ? -7.417 0.242 -2.684 1.00 93.38 115 GLY A C 1
ATOM 804 O O . GLY A 1 115 ? -7.916 0.692 -1.653 1.00 93.38 115 GLY A O 1
ATOM 805 N N . LEU A 1 116 ? -8.081 -0.597 -3.486 1.00 95.81 116 LEU A N 1
ATOM 806 C CA . LEU A 1 116 ? -9.452 -1.041 -3.219 1.00 95.81 116 LEU A CA 1
ATOM 807 C C . LEU A 1 116 ? -9.570 -1.780 -1.882 1.00 95.81 116 LEU A C 1
ATOM 809 O O . LEU A 1 116 ? -10.488 -1.498 -1.109 1.00 95.81 116 LEU A O 1
ATOM 813 N N . ALA A 1 117 ? -8.644 -2.698 -1.592 1.00 93.00 117 ALA A N 1
ATOM 814 C CA . ALA A 1 117 ? -8.643 -3.455 -0.344 1.00 93.00 117 ALA A CA 1
ATOM 815 C C . ALA A 1 117 ? -8.509 -2.532 0.877 1.00 93.00 117 ALA A C 1
ATOM 817 O O . ALA A 1 117 ? -9.310 -2.618 1.808 1.00 93.00 117 ALA A O 1
ATOM 818 N N . LEU A 1 118 ? -7.548 -1.606 0.857 1.00 92.56 118 LEU A N 1
ATOM 819 C CA . LEU A 1 118 ? -7.305 -0.666 1.950 1.00 92.56 118 LEU A CA 1
ATOM 820 C C . LEU A 1 118 ? -8.455 0.329 2.136 1.00 92.56 118 LEU A C 1
ATOM 822 O O . LEU A 1 118 ? -8.881 0.559 3.268 1.00 92.56 118 LEU A O 1
ATOM 826 N N . THR A 1 119 ? -9.023 0.868 1.054 1.00 94.25 119 THR A N 1
ATOM 827 C CA . THR A 1 119 ? -10.206 1.734 1.145 1.00 94.25 119 THR A CA 1
ATOM 828 C C . THR A 1 119 ? -11.418 0.968 1.682 1.00 94.25 119 THR A C 1
ATOM 830 O O . THR A 1 119 ? -12.167 1.504 2.498 1.00 94.25 119 THR A O 1
ATOM 833 N N . ALA A 1 120 ? -11.614 -0.293 1.285 1.00 92.19 120 ALA A N 1
ATOM 834 C CA . ALA A 1 120 ? -12.690 -1.128 1.817 1.00 92.19 120 ALA A CA 1
ATOM 835 C C . ALA A 1 120 ? -12.506 -1.431 3.313 1.00 92.19 120 ALA A C 1
ATOM 837 O O . ALA A 1 120 ? -13.484 -1.407 4.060 1.00 92.19 120 ALA A O 1
ATOM 838 N N . VAL A 1 121 ? -11.268 -1.679 3.751 1.00 89.31 121 VAL A N 1
ATOM 839 C CA . VAL A 1 121 ? -10.912 -1.871 5.164 1.00 89.31 121 VAL A CA 1
ATOM 840 C C . VAL A 1 121 ? -11.148 -0.590 5.962 1.00 89.31 121 VAL A C 1
ATOM 842 O O . VAL A 1 121 ? -11.803 -0.631 6.995 1.00 89.31 121 VAL A O 1
ATOM 845 N N . GLY A 1 122 ? -10.690 0.562 5.470 1.00 87.38 122 GLY A N 1
ATOM 846 C CA . GLY A 1 122 ? -10.807 1.835 6.183 1.00 87.38 122 GLY A CA 1
ATOM 847 C C . GLY A 1 122 ? -12.241 2.357 6.354 1.00 87.38 122 GLY A C 1
ATOM 848 O O . GLY A 1 122 ? -12.507 3.125 7.279 1.00 87.38 122 GLY A O 1
ATOM 849 N N . ARG A 1 123 ? -13.178 1.918 5.500 1.00 87.62 123 ARG A N 1
ATOM 850 C CA . ARG A 1 123 ? -14.600 2.309 5.544 1.00 87.62 123 ARG A CA 1
ATOM 851 C C . ARG A 1 123 ? -15.471 1.463 6.477 1.00 87.62 123 ARG A C 1
ATOM 853 O O . ARG A 1 123 ? -16.597 1.876 6.752 1.00 87.62 123 ARG A O 1
ATOM 860 N N . ARG A 1 124 ? -14.999 0.293 6.911 1.00 74.00 124 ARG A N 1
ATOM 861 C CA . ARG A 1 124 ? -15.709 -0.596 7.846 1.00 74.00 124 ARG A CA 1
ATOM 862 C C . ARG A 1 124 ? -15.379 -0.229 9.266 1.00 74.00 124 ARG A C 1
ATOM 864 O O . ARG A 1 124 ? -16.319 -0.207 10.094 1.00 74.00 124 ARG A O 1
#

pLDDT: mean 83.96, std 13.04, range [50.66, 97.06]

Sequence (124 aa):
MVTDTRRRVVERTRDLTGPAALGLGVALVIVGLAGCLAVGRGSLLGLLQVTLPHNMFHLAVGTALVSAAILGPRPARVTATTAGLTFLGLGVAGLAGAPGVTPNGADIAFYLAFGLALTAVGRR